Protein AF-A0A432S3D8-F1 (afdb_monomer_lite)

Secondary structure (DSSP, 8-state):
--HHHHHHHHHHHHT-SHHHHHHHTSSS-HHHHHHHH-----TTS-HHHHHHHHHHHHHHHHTTHHHHHHHHHHHHSGGGGGS-HHHHHHHHTS-HHHHHHHHHHHHHHHTTT----SHHHH------------TTTTSSSS---

Radius of gyration: 18.58 Å; chains: 1; bounding box: 43×37×51 Å

pLDDT: mean 84.01, std 16.07, range [32.62, 97.0]

Structure (mmCIF, N/CA/C/O backbone):
data_AF-A0A432S3D8-F1
#
_entry.id   AF-A0A432S3D8-F1
#
loop_
_atom_site.group_PDB
_atom_site.id
_atom_site.type_symbol
_atom_site.label_atom_id
_atom_site.label_alt_id
_atom_site.label_comp_id
_atom_site.label_asym_id
_atom_site.label_entity_id
_atom_site.label_seq_id
_atom_site.pdbx_PDB_ins_code
_atom_site.Cartn_x
_atom_site.Cartn_y
_atom_site.Cartn_z
_atom_site.occupancy
_atom_site.B_iso_or_equiv
_atom_site.auth_seq_id
_atom_site.auth_comp_id
_atom_site.auth_asym_id
_atom_site.auth_atom_id
_atom_site.pdbx_PDB_model_num
ATOM 1 N N . MET A 1 1 ? -9.284 7.955 -22.140 1.00 55.25 1 MET A N 1
ATOM 2 C CA . MET A 1 1 ? -8.362 7.592 -21.035 1.00 55.25 1 MET A CA 1
ATOM 3 C C . MET A 1 1 ? -6.937 7.693 -21.564 1.00 55.25 1 MET A C 1
ATOM 5 O O . MET A 1 1 ? -6.693 7.124 -22.621 1.00 55.25 1 MET A O 1
ATOM 9 N N . SER A 1 2 ? -6.031 8.435 -20.914 1.00 73.38 2 SER A N 1
ATOM 10 C CA . SER A 1 2 ? -4.653 8.574 -21.417 1.00 73.38 2 SER A CA 1
ATOM 11 C C . SER A 1 2 ? -3.938 7.216 -21.440 1.00 73.38 2 SER A C 1
ATOM 13 O O . SER A 1 2 ? -4.200 6.350 -20.600 1.00 73.38 2 SER A O 1
ATOM 15 N N . VAL A 1 3 ? -3.040 7.020 -22.410 1.00 69.81 3 VAL A N 1
ATOM 16 C CA . VAL A 1 3 ? -2.257 5.780 -22.579 1.00 69.81 3 VAL A CA 1
ATOM 17 C C . VAL A 1 3 ? -1.538 5.409 -21.280 1.00 69.81 3 VAL A C 1
ATOM 19 O O . VAL A 1 3 ? -1.606 4.269 -20.829 1.00 69.81 3 VAL A O 1
ATOM 22 N N . ASN A 1 4 ? -0.967 6.412 -20.612 1.00 76.88 4 ASN A N 1
ATOM 23 C CA . ASN A 1 4 ? -0.306 6.279 -19.321 1.00 76.88 4 ASN A CA 1
ATOM 24 C C . ASN A 1 4 ? -1.248 5.733 -18.226 1.00 76.88 4 ASN A C 1
ATOM 26 O O . ASN A 1 4 ? -0.955 4.722 -17.590 1.00 76.88 4 ASN A O 1
ATOM 30 N N . LYS A 1 5 ? -2.440 6.328 -18.067 1.00 81.19 5 LYS A N 1
ATOM 31 C CA . LYS A 1 5 ? -3.439 5.878 -17.081 1.00 81.19 5 LYS A CA 1
ATOM 32 C C . LYS A 1 5 ? -3.869 4.430 -17.329 1.00 81.19 5 LYS A C 1
ATOM 34 O O . LYS A 1 5 ? -4.081 3.684 -16.376 1.00 81.19 5 LYS A O 1
ATOM 39 N N . ARG A 1 6 ? -3.972 4.007 -18.596 1.00 83.06 6 ARG A N 1
ATOM 40 C CA . ARG A 1 6 ? -4.282 2.613 -18.958 1.00 83.06 6 ARG A CA 1
ATOM 41 C C . ARG A 1 6 ? -3.172 1.649 -18.559 1.00 83.06 6 ARG A C 1
ATOM 43 O O . ARG A 1 6 ? -3.482 0.601 -17.998 1.00 83.06 6 ARG A O 1
ATOM 50 N N . GLN A 1 7 ? -1.916 2.004 -18.816 1.00 85.31 7 GLN A N 1
ATOM 51 C CA . GLN A 1 7 ? -0.773 1.171 -18.440 1.00 85.31 7 GLN A CA 1
ATOM 52 C C . GLN A 1 7 ? -0.654 1.017 -16.929 1.00 85.31 7 GLN A C 1
ATOM 54 O O . GLN A 1 7 ? -0.595 -0.110 -16.449 1.00 85.31 7 GLN A O 1
ATOM 59 N N . ILE A 1 8 ? -0.726 2.121 -16.183 1.00 88.31 8 ILE A N 1
ATOM 60 C CA . ILE A 1 8 ? -0.656 2.094 -14.718 1.00 88.31 8 ILE A CA 1
ATOM 61 C C . ILE A 1 8 ? -1.783 1.230 -14.150 1.00 88.31 8 ILE A C 1
ATOM 63 O O . ILE A 1 8 ? -1.522 0.339 -13.352 1.00 88.31 8 ILE A O 1
ATOM 67 N N . LYS A 1 9 ? -3.034 1.415 -14.601 1.00 88.44 9 LYS A N 1
ATOM 68 C CA . LYS A 1 9 ? -4.162 0.586 -14.133 1.00 88.44 9 LYS A CA 1
ATOM 69 C C . LYS A 1 9 ? -3.981 -0.902 -14.435 1.00 88.44 9 LYS A C 1
ATOM 71 O O . LYS A 1 9 ? -4.470 -1.727 -13.670 1.00 88.44 9 LYS A O 1
ATOM 76 N N . ARG A 1 10 ? -3.336 -1.251 -15.551 1.00 88.38 10 ARG A N 1
ATOM 77 C CA . ARG A 1 10 ? -3.028 -2.644 -15.892 1.00 88.38 10 ARG A CA 1
ATOM 78 C C . ARG A 1 10 ? -1.940 -3.193 -14.974 1.00 88.38 10 ARG A C 1
ATOM 80 O O . ARG A 1 10 ? -2.179 -4.182 -14.296 1.00 88.38 10 ARG A O 1
ATOM 87 N N . TRP A 1 11 ? -0.796 -2.520 -14.897 1.00 90.88 11 TRP A N 1
ATOM 88 C CA . TRP A 1 11 ? 0.319 -2.977 -14.073 1.00 90.88 11 TRP A CA 1
ATOM 89 C C . TRP A 1 11 ? -0.019 -3.009 -12.593 1.00 90.88 11 TRP A C 1
ATOM 91 O O . TRP A 1 11 ? 0.389 -3.944 -11.926 1.00 90.88 11 TRP A O 1
ATOM 101 N N . LEU A 1 12 ? -0.814 -2.067 -12.081 1.00 92.00 12 LEU A N 1
ATOM 102 C CA . LEU A 1 12 ? -1.283 -2.131 -10.700 1.00 92.00 12 LEU A CA 1
ATOM 103 C C . LEU A 1 12 ? -2.036 -3.424 -10.412 1.00 92.00 12 LEU A C 1
ATOM 105 O O . LEU A 1 12 ? -1.894 -3.921 -9.314 1.00 92.00 12 LEU A O 1
ATOM 109 N N . LYS A 1 13 ? -2.799 -3.983 -11.359 1.00 89.81 13 LYS A N 1
ATOM 110 C CA . LYS A 1 13 ? -3.464 -5.279 -11.155 1.00 89.81 13 LYS A CA 1
ATOM 111 C C . LYS A 1 13 ? -2.462 -6.429 -11.156 1.00 89.81 13 LYS A C 1
ATOM 113 O O . LYS A 1 13 ? -2.524 -7.274 -10.274 1.00 89.81 13 LYS A O 1
ATOM 118 N N . ASP A 1 14 ? -1.549 -6.433 -12.123 1.00 90.94 14 ASP A N 1
ATOM 119 C CA . ASP A 1 14 ? -0.577 -7.517 -12.310 1.00 90.94 14 ASP A CA 1
ATOM 120 C C . ASP A 1 14 ? 0.463 -7.560 -11.167 1.00 90.94 14 ASP A C 1
ATOM 122 O O . ASP A 1 14 ? 0.924 -8.624 -10.764 1.00 90.94 14 ASP A O 1
ATOM 126 N N . LEU A 1 15 ? 0.803 -6.394 -10.611 1.00 93.44 15 LEU A N 1
ATOM 127 C CA . LEU A 1 15 ? 1.824 -6.192 -9.579 1.00 93.44 15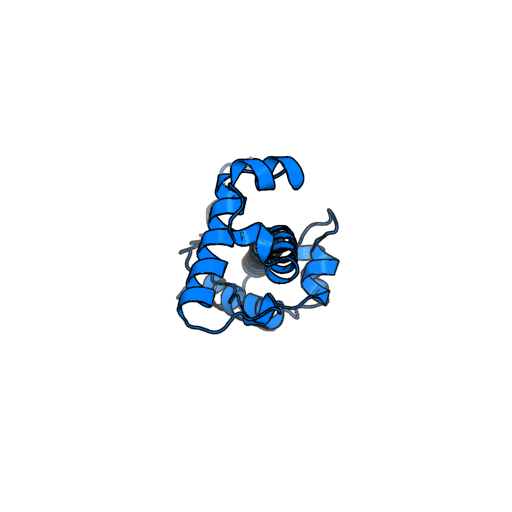 LEU A CA 1
ATOM 128 C C . LEU A 1 15 ? 1.249 -6.115 -8.151 1.00 93.44 15 LEU A C 1
ATOM 130 O O . LEU A 1 15 ? 1.985 -5.844 -7.202 1.00 93.44 15 LEU A O 1
ATOM 134 N N . TRP A 1 16 ? -0.061 -6.324 -7.971 1.00 94.94 16 TRP A N 1
ATOM 135 C CA . TRP A 1 16 ? -0.718 -6.292 -6.658 1.00 94.94 16 TRP A CA 1
ATOM 136 C C . TRP A 1 16 ? -0.553 -7.610 -5.902 1.00 94.94 16 TRP A C 1
ATOM 138 O O . TRP A 1 16 ? -1.492 -8.392 -5.766 1.00 94.94 16 TRP A O 1
ATOM 148 N N . ASN A 1 17 ? 0.662 -7.873 -5.435 1.00 94.19 17 ASN A N 1
ATOM 149 C CA . ASN A 1 17 ? 0.998 -9.084 -4.692 1.00 94.19 17 ASN A CA 1
ATOM 150 C C . ASN A 1 17 ? 2.130 -8.830 -3.683 1.00 94.19 17 ASN A C 1
ATOM 152 O O . ASN A 1 17 ? 2.823 -7.810 -3.750 1.00 94.19 17 ASN A O 1
ATOM 156 N N . SER A 1 18 ? 2.304 -9.758 -2.737 1.00 93.88 18 SER A N 1
ATOM 157 C CA . SER A 1 18 ? 3.317 -9.663 -1.678 1.00 93.88 18 SER A CA 1
ATOM 158 C C . SER A 1 18 ? 4.730 -9.585 -2.238 1.00 93.88 18 SER A C 1
ATOM 160 O O . SER A 1 18 ? 5.462 -8.671 -1.878 1.00 93.88 18 SER A O 1
ATOM 162 N N . GLU A 1 19 ? 5.072 -10.470 -3.179 1.00 94.38 19 GLU A N 1
ATOM 163 C CA . GLU A 1 19 ? 6.407 -10.545 -3.780 1.00 94.38 19 GLU A CA 1
ATOM 164 C C . GLU A 1 19 ? 6.851 -9.190 -4.351 1.00 94.38 19 GLU A C 1
ATOM 166 O O . GLU A 1 19 ? 7.969 -8.732 -4.114 1.00 94.38 19 GLU A O 1
ATOM 171 N N . THR A 1 20 ? 5.957 -8.505 -5.065 1.00 94.31 20 THR A N 1
ATOM 172 C CA . THR A 1 20 ? 6.264 -7.200 -5.655 1.00 94.31 20 THR A CA 1
ATOM 173 C C . THR A 1 20 ? 6.421 -6.116 -4.592 1.00 94.31 20 THR A C 1
ATOM 175 O O . THR A 1 20 ? 7.340 -5.299 -4.681 1.00 94.31 20 THR A O 1
ATOM 178 N N . LEU A 1 21 ? 5.543 -6.087 -3.584 1.00 94.31 21 LEU A N 1
ATOM 179 C CA . LEU A 1 21 ? 5.640 -5.116 -2.492 1.00 94.31 21 LEU A CA 1
ATOM 180 C C . LEU A 1 21 ? 6.928 -5.311 -1.683 1.00 94.31 21 LEU A C 1
ATOM 182 O O . LEU A 1 21 ? 7.566 -4.320 -1.330 1.00 94.31 21 LEU A O 1
ATOM 186 N N . ASP A 1 22 ? 7.343 -6.557 -1.457 1.00 94.06 22 ASP A N 1
ATOM 187 C CA . ASP A 1 22 ? 8.575 -6.881 -0.740 1.00 94.06 22 ASP A CA 1
ATOM 188 C C . ASP A 1 22 ? 9.816 -6.430 -1.520 1.00 94.06 22 ASP A C 1
ATOM 190 O O . ASP A 1 22 ? 10.666 -5.743 -0.954 1.00 94.06 22 ASP A O 1
ATOM 194 N N . LYS A 1 23 ? 9.880 -6.677 -2.839 1.00 93.69 23 LYS A N 1
ATOM 195 C CA . LYS A 1 23 ? 10.943 -6.121 -3.703 1.00 93.69 23 LYS A CA 1
ATOM 196 C C . LYS A 1 23 ? 10.992 -4.588 -3.639 1.00 93.69 23 LYS A C 1
ATOM 198 O O . LYS A 1 23 ? 12.061 -3.985 -3.687 1.00 93.69 23 LYS A O 1
ATOM 203 N N . LEU A 1 24 ? 9.835 -3.930 -3.531 1.00 93.81 24 LEU A N 1
ATOM 204 C CA . LEU A 1 24 ? 9.729 -2.468 -3.502 1.00 93.81 24 LEU A CA 1
ATOM 205 C C . LEU A 1 24 ? 10.119 -1.820 -2.166 1.00 93.81 24 LEU A C 1
ATOM 207 O O . LEU A 1 24 ? 10.264 -0.591 -2.150 1.00 93.81 24 LEU A O 1
ATOM 211 N N . LYS A 1 25 ? 10.331 -2.596 -1.090 1.00 91.06 25 LYS A N 1
ATOM 212 C CA . LYS A 1 25 ? 10.872 -2.097 0.191 1.00 91.06 25 LYS A CA 1
ATOM 213 C C . LYS A 1 25 ? 12.299 -1.565 0.056 1.00 91.06 25 LYS A C 1
ATOM 215 O O . LYS A 1 25 ? 12.713 -0.700 0.826 1.00 91.06 25 LYS A O 1
ATOM 220 N N . GLU A 1 26 ? 13.048 -2.044 -0.935 1.00 85.69 26 GLU A N 1
ATOM 221 C CA . GLU A 1 26 ? 14.393 -1.554 -1.223 1.00 85.69 26 GLU A CA 1
ATOM 222 C C . GLU A 1 26 ? 14.394 -0.060 -1.588 1.00 85.69 26 GLU A C 1
ATOM 224 O O . GLU A 1 26 ? 13.507 0.425 -2.293 1.00 85.69 26 GLU A O 1
ATOM 229 N N . LYS A 1 27 ? 15.444 0.676 -1.192 1.00 81.00 27 LYS A N 1
ATOM 230 C CA . LYS A 1 27 ? 15.606 2.116 -1.502 1.00 81.00 27 LYS A CA 1
ATOM 231 C C . LYS A 1 27 ? 15.919 2.413 -2.980 1.00 81.00 27 LYS A C 1
ATOM 233 O O . LYS A 1 27 ? 16.047 3.573 -3.365 1.00 81.00 27 LYS A O 1
ATOM 238 N N . THR A 1 28 ? 16.038 1.388 -3.821 1.00 89.12 28 THR A N 1
ATOM 239 C CA . THR A 1 28 ? 16.319 1.514 -5.259 1.00 89.12 28 THR A CA 1
ATOM 240 C C . THR A 1 28 ? 15.175 2.230 -5.996 1.00 89.12 28 THR A C 1
ATOM 242 O O . THR A 1 28 ? 14.033 2.233 -5.542 1.00 89.12 28 THR A O 1
ATOM 245 N N . LYS A 1 29 ? 15.428 2.852 -7.155 1.00 88.12 29 LYS A N 1
ATOM 246 C CA . LYS A 1 29 ? 14.350 3.429 -7.989 1.00 88.12 29 LYS A CA 1
ATOM 247 C C . LYS A 1 29 ? 13.318 2.366 -8.360 1.00 88.12 29 LYS A C 1
ATOM 249 O O . LYS A 1 29 ? 13.693 1.253 -8.740 1.00 88.12 29 LYS A O 1
ATOM 254 N N . ALA A 1 30 ? 12.035 2.718 -8.297 1.00 90.44 30 ALA A N 1
ATOM 255 C CA . ALA A 1 30 ? 10.976 1.741 -8.505 1.00 90.44 30 ALA A CA 1
ATOM 256 C C . ALA A 1 30 ? 10.964 1.223 -9.950 1.00 90.44 3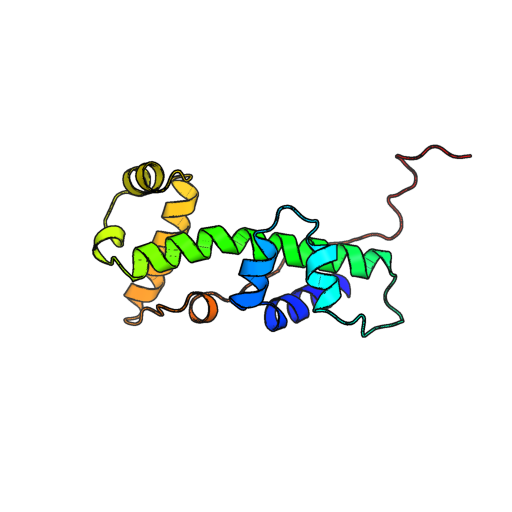0 ALA A C 1
ATOM 258 O O . ALA A 1 30 ? 10.776 0.031 -10.179 1.00 90.44 30 ALA A O 1
ATOM 259 N N . LEU A 1 31 ? 11.294 2.086 -10.918 1.00 90.38 31 LEU A N 1
ATOM 260 C CA . LEU A 1 31 ? 11.539 1.706 -12.306 1.00 90.38 31 LEU A CA 1
ATOM 261 C C . LEU A 1 31 ? 12.537 0.548 -12.431 1.00 90.38 31 LEU A C 1
ATOM 263 O O . LEU A 1 31 ? 12.299 -0.374 -13.204 1.00 90.38 31 LEU A O 1
ATOM 267 N N . THR A 1 32 ? 13.664 0.591 -11.716 1.00 90.31 32 THR A N 1
ATOM 268 C CA . THR A 1 32 ? 14.724 -0.424 -11.837 1.00 90.31 32 THR A CA 1
ATOM 269 C C . THR A 1 32 ? 14.246 -1.794 -11.367 1.00 90.31 32 THR A C 1
ATOM 271 O O . THR A 1 32 ? 14.604 -2.807 -11.966 1.00 90.31 32 THR A O 1
ATOM 274 N N . ILE A 1 33 ? 13.424 -1.810 -10.319 1.00 91.88 33 ILE A N 1
ATOM 275 C CA . ILE A 1 33 ? 12.824 -3.020 -9.760 1.00 91.88 33 ILE A CA 1
ATOM 276 C C . ILE A 1 33 ? 11.760 -3.542 -10.731 1.00 91.88 33 ILE A C 1
ATOM 278 O O . ILE A 1 33 ? 11.888 -4.636 -11.275 1.00 91.88 33 ILE A O 1
ATOM 282 N N . LEU A 1 34 ? 10.761 -2.712 -11.044 1.00 92.38 34 LEU A N 1
ATOM 283 C CA . LEU A 1 34 ? 9.598 -3.128 -11.825 1.00 92.38 34 LEU A CA 1
ATOM 284 C C . LEU A 1 34 ? 9.922 -3.442 -13.285 1.00 92.38 34 LEU A C 1
ATOM 286 O O . LEU A 1 34 ? 9.238 -4.257 -13.892 1.00 92.38 34 LEU A O 1
ATOM 290 N N . LYS A 1 35 ? 10.965 -2.847 -13.875 1.00 90.25 35 LYS A N 1
ATOM 291 C CA . LYS A 1 35 ? 11.373 -3.141 -15.260 1.00 90.25 35 LYS A CA 1
ATOM 292 C C . LYS A 1 35 ? 11.822 -4.597 -15.452 1.00 90.25 35 LYS A C 1
ATOM 294 O O . LYS A 1 35 ? 11.797 -5.074 -16.582 1.00 90.25 35 LYS A O 1
ATOM 299 N N . LYS A 1 36 ? 12.240 -5.293 -14.389 1.00 86.56 36 LYS A N 1
ATOM 300 C CA . LYS A 1 36 ? 12.588 -6.724 -14.450 1.00 86.56 36 LYS A CA 1
ATOM 301 C C . LYS A 1 36 ? 11.340 -7.597 -14.600 1.00 86.56 36 LYS A C 1
ATOM 303 O O . LYS A 1 36 ? 11.355 -8.553 -15.368 1.00 86.56 36 LYS A O 1
ATOM 308 N N . ASP A 1 37 ? 10.262 -7.195 -13.934 1.00 84.69 37 ASP A N 1
ATOM 309 C CA . ASP A 1 37 ? 9.008 -7.949 -13.860 1.00 84.69 37 ASP A CA 1
ATOM 310 C C . ASP A 1 37 ? 7.997 -7.498 -14.935 1.00 84.69 37 ASP A C 1
ATOM 312 O O . ASP A 1 37 ? 7.062 -8.217 -15.283 1.00 84.69 37 ASP A O 1
ATOM 316 N N . THR A 1 38 ? 8.204 -6.319 -15.529 1.00 84.44 38 THR A N 1
ATOM 317 C CA . THR A 1 38 ? 7.353 -5.761 -16.584 1.00 84.44 38 THR A CA 1
ATOM 318 C C . THR A 1 38 ? 8.068 -5.767 -17.932 1.00 84.44 38 THR A C 1
ATOM 320 O O . THR A 1 38 ? 9.082 -5.103 -18.150 1.00 84.44 38 THR A O 1
ATOM 323 N N . LYS A 1 39 ? 7.512 -6.505 -18.898 1.00 76.50 39 LYS A N 1
ATOM 324 C CA . LYS A 1 39 ? 7.958 -6.410 -20.292 1.00 76.50 39 LYS A CA 1
ATOM 325 C C . LYS A 1 39 ? 7.328 -5.180 -20.936 1.00 76.50 39 LYS A C 1
ATOM 327 O O . LYS A 1 39 ? 6.115 -4.984 -20.869 1.00 76.50 39 LYS A O 1
ATOM 332 N N . ARG A 1 40 ? 8.132 -4.381 -21.643 1.00 76.12 40 ARG A N 1
ATOM 333 C CA . ARG A 1 40 ? 7.604 -3.341 -22.534 1.00 76.12 40 ARG A CA 1
ATOM 334 C C . ARG A 1 40 ? 6.933 -4.019 -23.729 1.00 76.12 40 ARG A C 1
ATOM 336 O O . ARG A 1 40 ? 7.596 -4.384 -24.693 1.00 76.12 40 ARG A O 1
ATOM 343 N N . THR A 1 41 ? 5.620 -4.202 -23.652 1.00 67.44 41 THR A N 1
ATOM 344 C CA . THR A 1 41 ? 4.833 -4.893 -24.686 1.00 67.44 41 THR A CA 1
ATOM 345 C C . THR A 1 41 ? 4.455 -3.993 -25.863 1.00 67.44 41 THR A C 1
ATOM 347 O O . THR A 1 41 ? 4.211 -4.485 -26.958 1.00 67.44 41 THR A O 1
ATOM 350 N N . GLU A 1 42 ? 4.427 -2.673 -25.673 1.00 72.00 42 GLU A N 1
ATOM 351 C CA . GLU A 1 42 ? 3.897 -1.720 -26.656 1.00 72.00 42 GLU A CA 1
ATOM 352 C C . GLU A 1 42 ? 5.025 -0.849 -27.231 1.00 72.00 42 GLU A C 1
ATOM 354 O O . GLU A 1 42 ? 5.473 0.126 -26.620 1.00 72.00 42 GLU A O 1
ATOM 359 N N . LYS A 1 43 ? 5.513 -1.227 -28.423 1.00 73.69 43 LYS A N 1
ATOM 360 C CA . LYS A 1 43 ? 6.626 -0.548 -29.118 1.00 73.69 43 LYS A CA 1
ATOM 361 C C . LYS A 1 43 ? 6.324 0.915 -29.465 1.00 73.69 43 LYS A C 1
ATOM 363 O O . LYS A 1 43 ? 7.246 1.724 -29.482 1.00 73.69 43 LYS A O 1
ATOM 368 N N . TRP A 1 44 ? 5.053 1.255 -29.683 1.00 78.94 44 TRP A N 1
ATOM 369 C CA . TRP A 1 44 ? 4.601 2.603 -30.048 1.00 78.94 44 TRP A CA 1
ATOM 370 C C . TRP A 1 44 ? 4.597 3.595 -28.873 1.00 78.94 44 TRP A C 1
ATOM 372 O O . TRP A 1 44 ? 4.517 4.800 -29.090 1.00 78.94 44 TRP A O 1
ATOM 382 N N . ILE A 1 45 ? 4.719 3.125 -27.626 1.00 79.31 45 ILE A N 1
ATOM 383 C CA . ILE A 1 45 ? 4.746 4.010 -26.457 1.00 79.31 45 ILE A CA 1
ATOM 384 C C . ILE A 1 45 ? 6.149 4.575 -26.275 1.00 79.31 45 ILE A C 1
ATOM 386 O O . ILE A 1 45 ? 7.086 3.782 -26.154 1.00 79.31 45 ILE A O 1
ATOM 390 N N . PRO A 1 46 ? 6.329 5.907 -26.194 1.00 85.19 46 PRO A N 1
ATOM 391 C CA . PRO A 1 46 ? 7.645 6.499 -26.001 1.00 85.19 46 PRO A CA 1
ATOM 392 C C . PRO A 1 46 ? 8.346 5.960 -24.749 1.00 85.19 46 PRO A C 1
ATOM 394 O O . PRO A 1 46 ? 7.741 5.815 -23.686 1.00 85.19 46 PRO A O 1
ATOM 397 N N . SER A 1 47 ? 9.656 5.716 -24.852 1.00 84.25 47 SER A N 1
ATOM 398 C CA . SER A 1 47 ? 10.468 5.167 -23.751 1.00 84.25 47 SER A CA 1
ATOM 399 C C . SER A 1 47 ? 10.351 5.986 -22.456 1.00 84.25 47 SER A C 1
ATOM 401 O O . SER A 1 47 ? 10.321 5.432 -21.359 1.00 84.25 47 SER A O 1
ATOM 403 N N . ARG A 1 48 ? 10.244 7.317 -22.568 1.00 83.38 48 ARG A N 1
ATOM 404 C CA . ARG A 1 48 ? 10.031 8.217 -21.424 1.00 83.38 48 ARG A CA 1
ATOM 405 C C . ARG A 1 48 ? 8.685 7.979 -20.741 1.00 83.38 48 ARG A C 1
ATOM 407 O O . ARG A 1 48 ? 8.658 7.836 -19.526 1.00 83.38 48 ARG A O 1
ATOM 414 N N . VAL A 1 49 ? 7.605 7.885 -21.518 1.00 82.88 49 VAL A N 1
ATOM 415 C CA . VAL A 1 49 ? 6.259 7.616 -20.989 1.00 82.88 49 VAL A CA 1
ATOM 416 C C . VAL A 1 49 ? 6.264 6.288 -20.242 1.00 82.88 49 VAL A C 1
ATOM 418 O O . VAL A 1 49 ? 5.906 6.266 -19.074 1.00 82.88 49 VAL A O 1
ATOM 421 N N . TYR A 1 50 ? 6.805 5.229 -20.852 1.00 86.38 50 TYR A N 1
ATOM 422 C CA . TYR A 1 50 ? 6.954 3.921 -20.208 1.00 86.38 50 TYR A CA 1
ATOM 423 C C . TYR A 1 50 ? 7.690 3.995 -18.858 1.00 86.38 50 TYR A C 1
ATOM 425 O O . TYR A 1 50 ? 7.207 3.474 -17.854 1.00 86.38 50 TYR A O 1
ATOM 433 N N . ARG A 1 51 ? 8.851 4.666 -18.819 1.00 87.69 51 ARG A N 1
ATOM 434 C CA . ARG A 1 51 ? 9.646 4.811 -17.589 1.00 87.69 51 ARG A CA 1
ATOM 435 C C . ARG A 1 51 ? 8.889 5.565 -16.496 1.00 87.69 51 ARG A C 1
ATOM 437 O O . ARG A 1 51 ? 8.884 5.116 -15.355 1.00 87.69 51 ARG A O 1
ATOM 444 N N . ASN A 1 52 ? 8.228 6.665 -16.851 1.00 88.00 52 ASN A N 1
ATOM 445 C CA . ASN A 1 52 ? 7.461 7.476 -15.906 1.00 88.00 52 ASN A CA 1
ATOM 446 C C . ASN A 1 52 ? 6.239 6.720 -15.374 1.00 88.00 52 ASN A C 1
ATOM 448 O O . ASN A 1 52 ? 5.954 6.773 -14.181 1.00 88.00 52 ASN A O 1
ATOM 452 N N . SER A 1 53 ? 5.544 5.978 -16.240 1.00 88.50 53 SER A N 1
ATOM 453 C CA . SER A 1 53 ? 4.424 5.122 -15.851 1.00 88.50 53 SER A CA 1
ATOM 454 C C . SER A 1 53 ? 4.857 4.056 -14.841 1.00 88.50 53 SER A C 1
ATOM 456 O O . SER A 1 53 ? 4.148 3.823 -13.864 1.00 88.50 53 SER A O 1
ATOM 458 N N . LEU A 1 54 ? 6.023 3.428 -15.040 1.00 91.06 54 LEU A N 1
ATOM 459 C CA . LEU A 1 54 ? 6.554 2.443 -14.094 1.00 91.06 54 LEU A CA 1
ATOM 460 C C . LEU A 1 54 ? 6.959 3.071 -12.765 1.00 91.06 54 LEU A C 1
ATOM 462 O O . LEU A 1 54 ? 6.607 2.531 -11.720 1.00 91.06 54 LEU A O 1
ATOM 466 N N . GLU A 1 55 ? 7.660 4.206 -12.790 1.00 91.38 55 GLU A N 1
ATOM 467 C CA . GLU A 1 55 ? 8.068 4.883 -11.556 1.00 91.38 55 GLU A CA 1
ATOM 468 C C . GLU A 1 55 ? 6.844 5.258 -10.715 1.00 91.38 55 GLU A C 1
ATOM 470 O O . GLU A 1 55 ? 6.788 4.955 -9.525 1.00 91.38 55 GLU A O 1
ATOM 475 N N . LEU A 1 56 ? 5.815 5.818 -11.353 1.00 90.44 56 LEU A N 1
ATOM 476 C CA . LEU A 1 56 ? 4.579 6.171 -10.672 1.00 90.44 56 LEU A CA 1
ATOM 477 C C . LEU A 1 56 ? 3.810 4.943 -10.168 1.00 90.44 56 LEU A C 1
ATOM 479 O O . LEU A 1 56 ? 3.304 4.956 -9.048 1.00 90.44 56 LEU A O 1
ATOM 483 N N . THR A 1 57 ? 3.744 3.869 -10.959 1.00 92.12 57 THR A N 1
ATOM 484 C CA . THR A 1 57 ? 3.157 2.596 -10.507 1.00 92.12 57 THR A CA 1
ATOM 485 C C . THR A 1 57 ? 3.854 2.117 -9.235 1.00 92.12 57 THR A C 1
ATOM 487 O O . THR A 1 57 ? 3.197 1.775 -8.255 1.00 92.12 57 THR A O 1
ATOM 490 N N . GLY A 1 58 ? 5.184 2.167 -9.212 1.00 92.75 58 GLY A N 1
ATOM 491 C CA . GLY A 1 58 ? 5.978 1.795 -8.051 1.00 92.75 58 GLY A CA 1
ATOM 492 C C . GLY A 1 58 ? 5.779 2.701 -6.838 1.00 92.75 58 GLY A C 1
ATOM 493 O O . GLY A 1 58 ? 5.694 2.197 -5.723 1.00 92.75 58 GLY A O 1
ATOM 494 N N . GLN A 1 59 ? 5.636 4.015 -7.027 1.00 89.81 59 GLN A N 1
ATOM 495 C CA . GLN A 1 59 ? 5.291 4.945 -5.943 1.00 89.81 59 GLN A CA 1
ATOM 496 C C . GLN A 1 59 ? 3.920 4.630 -5.336 1.00 89.81 59 GLN A C 1
ATOM 498 O O . GLN A 1 59 ? 3.778 4.602 -4.112 1.00 89.81 59 GLN A O 1
ATOM 503 N N . ILE A 1 60 ? 2.925 4.332 -6.179 1.00 91.00 60 ILE A N 1
ATOM 504 C CA . ILE A 1 60 ? 1.598 3.913 -5.719 1.00 91.00 60 ILE A CA 1
ATOM 505 C C . ILE A 1 60 ? 1.721 2.625 -4.906 1.00 91.00 60 ILE A C 1
ATOM 507 O O . ILE A 1 60 ? 1.252 2.597 -3.775 1.00 91.00 60 ILE A O 1
ATOM 511 N N . LEU A 1 61 ? 2.394 1.591 -5.417 1.00 93.00 61 LEU A N 1
ATOM 512 C CA . LEU A 1 61 ? 2.581 0.327 -4.693 1.00 93.00 61 LEU A CA 1
ATOM 513 C C . LEU A 1 61 ? 3.333 0.518 -3.365 1.00 93.00 61 LEU A C 1
ATOM 515 O O . LEU A 1 61 ? 2.907 -0.009 -2.342 1.00 93.00 61 LEU A O 1
ATOM 519 N N . ARG A 1 62 ? 4.388 1.341 -3.339 1.00 92.25 62 ARG A N 1
ATOM 520 C CA . ARG A 1 62 ? 5.127 1.676 -2.110 1.00 92.25 62 ARG A CA 1
ATOM 521 C C . ARG A 1 62 ? 4.256 2.327 -1.049 1.00 92.25 62 ARG A C 1
ATOM 523 O O . ARG A 1 62 ? 4.357 1.961 0.117 1.00 92.25 62 ARG A O 1
ATOM 530 N N . SER A 1 63 ? 3.350 3.223 -1.447 1.00 88.94 63 SER A N 1
ATOM 531 C CA . SER A 1 63 ? 2.394 3.850 -0.518 1.00 88.94 63 SER A CA 1
ATOM 532 C C . SER A 1 63 ? 1.473 2.841 0.185 1.00 88.94 63 SER A C 1
ATOM 534 O O . SER A 1 63 ? 0.822 3.175 1.175 1.00 88.94 63 SER A O 1
ATOM 536 N N . GLN A 1 64 ? 1.399 1.608 -0.326 1.00 92.50 64 GLN A N 1
ATOM 537 C CA . GLN A 1 64 ? 0.561 0.545 0.212 1.00 92.50 64 GLN A CA 1
ATOM 538 C C . GLN A 1 64 ? 1.316 -0.386 1.162 1.00 92.50 64 GLN A C 1
ATOM 540 O O . GLN A 1 64 ? 0.658 -1.129 1.882 1.00 92.50 64 GLN A O 1
ATOM 545 N N . ILE A 1 65 ? 2.654 -0.336 1.209 1.00 93.12 65 ILE A N 1
ATOM 546 C CA . ILE A 1 65 ? 3.470 -1.226 2.052 1.00 93.12 65 ILE A CA 1
ATOM 547 C C . ILE A 1 65 ? 3.136 -1.007 3.529 1.00 93.12 65 ILE A C 1
ATOM 549 O O . ILE A 1 65 ? 2.651 -1.918 4.194 1.00 93.12 65 ILE A O 1
ATOM 553 N N . GLU A 1 66 ? 3.294 0.222 4.022 1.00 92.19 66 GLU A N 1
ATOM 554 C CA . GLU A 1 66 ? 2.995 0.528 5.428 1.00 92.19 66 GLU A CA 1
ATOM 555 C C . GLU A 1 66 ? 1.507 0.338 5.745 1.00 92.19 66 GLU A C 1
ATOM 557 O O . GLU A 1 66 ? 1.128 -0.103 6.827 1.00 92.19 66 GLU A O 1
ATOM 562 N N . ARG A 1 67 ? 0.640 0.647 4.774 1.00 94.31 67 ARG A N 1
ATOM 563 C CA . ARG A 1 67 ? -0.806 0.472 4.917 1.00 94.31 67 ARG A CA 1
ATOM 564 C C . ARG A 1 67 ? -1.176 -0.998 5.104 1.00 94.31 67 ARG A C 1
ATOM 566 O O . ARG A 1 67 ? -2.024 -1.287 5.945 1.00 94.31 67 ARG A O 1
ATOM 573 N N . LYS A 1 68 ? -0.546 -1.901 4.346 1.00 94.88 68 LYS A N 1
ATOM 574 C CA . LYS A 1 68 ? -0.699 -3.354 4.480 1.00 94.88 68 LYS A CA 1
ATOM 575 C C . LYS A 1 68 ? -0.295 -3.810 5.876 1.00 94.88 68 LYS A C 1
ATOM 577 O O . LYS A 1 68 ? -1.080 -4.486 6.529 1.00 94.88 68 LYS A O 1
ATOM 582 N N . GLU A 1 69 ? 0.885 -3.403 6.339 1.00 94.06 69 GLU A N 1
ATOM 583 C CA . GLU A 1 69 ? 1.430 -3.814 7.640 1.00 94.0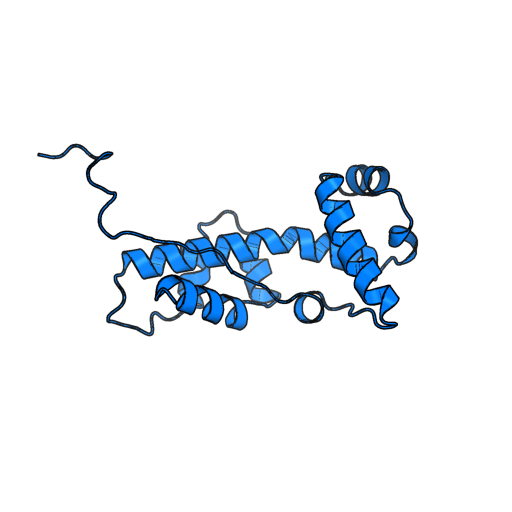6 69 GLU A CA 1
ATOM 584 C C . GLU A 1 69 ? 0.499 -3.415 8.794 1.00 94.06 69 GLU A C 1
ATOM 586 O O . GLU A 1 69 ? 0.139 -4.246 9.627 1.00 94.06 69 GLU A O 1
ATOM 591 N N . ILE A 1 70 ? 0.016 -2.171 8.797 1.00 94.69 70 ILE A N 1
ATOM 592 C CA . ILE A 1 70 ? -0.907 -1.677 9.828 1.00 94.69 70 ILE A CA 1
ATOM 593 C C . ILE A 1 70 ? -2.284 -2.337 9.705 1.00 94.69 70 ILE A C 1
ATOM 595 O O . ILE A 1 70 ? -2.902 -2.671 10.716 1.00 94.69 70 ILE A O 1
ATOM 599 N N . TYR A 1 71 ? -2.786 -2.526 8.482 1.00 95.44 71 TYR A N 1
ATOM 600 C CA . TYR A 1 71 ? -4.058 -3.209 8.261 1.00 95.44 71 TYR A CA 1
ATOM 601 C C . TYR A 1 71 ? -4.016 -4.626 8.833 1.00 95.44 71 TYR A C 1
ATOM 603 O O . TYR A 1 71 ? -4.858 -4.983 9.653 1.00 95.44 71 TYR A O 1
ATOM 611 N N . GLU A 1 72 ? -3.017 -5.415 8.440 1.00 95.00 72 GLU A N 1
ATOM 612 C CA . GLU A 1 72 ? -2.856 -6.798 8.890 1.00 95.00 72 GLU A CA 1
ATOM 613 C C . GLU A 1 72 ? -2.633 -6.866 10.403 1.00 95.00 72 GLU A C 1
ATOM 615 O O . GLU A 1 72 ? -3.219 -7.723 11.063 1.00 95.00 72 GLU A O 1
ATOM 620 N N . PHE A 1 73 ? -1.875 -5.927 10.980 1.00 95.00 73 PHE A N 1
ATOM 621 C CA . PHE A 1 73 ? -1.732 -5.810 12.430 1.00 95.00 73 PHE A CA 1
ATOM 622 C C . PHE A 1 73 ? -3.091 -5.647 13.127 1.00 95.00 73 PHE A C 1
ATOM 624 O O . PHE A 1 73 ? -3.402 -6.419 14.036 1.00 95.00 73 PHE A O 1
ATOM 631 N N . ILE A 1 74 ? -3.924 -4.699 12.681 1.00 94.88 74 ILE A N 1
ATOM 632 C CA . ILE A 1 74 ? -5.226 -4.420 13.308 1.00 94.88 74 ILE A CA 1
ATOM 633 C C . ILE A 1 74 ? -6.193 -5.594 13.127 1.00 94.88 74 ILE A C 1
ATOM 635 O O . ILE A 1 74 ? -6.897 -5.968 14.065 1.00 94.88 74 ILE A O 1
ATOM 639 N N . VAL A 1 75 ? -6.241 -6.196 11.935 1.00 94.50 75 VAL A N 1
ATOM 640 C CA . VAL A 1 75 ? -7.155 -7.314 11.657 1.00 94.50 75 VAL A CA 1
ATOM 641 C C . VAL A 1 75 ? -6.764 -8.585 12.423 1.00 94.50 75 VAL A C 1
ATOM 643 O O . VAL A 1 75 ? -7.643 -9.348 12.827 1.00 94.50 75 VAL A O 1
ATOM 646 N N . ASN A 1 76 ? -5.470 -8.798 12.679 1.00 93.88 76 ASN A N 1
ATOM 647 C CA . ASN A 1 76 ? -4.992 -9.912 13.502 1.00 93.88 76 ASN A CA 1
ATOM 648 C C . ASN A 1 76 ? -5.118 -9.654 15.013 1.00 93.88 76 ASN A C 1
ATOM 650 O O . ASN A 1 76 ? -5.170 -10.609 15.784 1.00 93.88 76 ASN A O 1
ATOM 654 N N . HIS A 1 77 ? -5.246 -8.392 15.433 1.00 93.12 77 HIS A N 1
ATOM 655 C CA . HIS A 1 77 ? -5.462 -7.992 16.825 1.00 93.12 77 HIS A CA 1
ATOM 656 C C . HIS A 1 77 ? -6.756 -7.177 16.938 1.00 93.12 77 HIS A C 1
ATOM 658 O O . HIS A 1 77 ? -6.700 -5.964 17.148 1.00 93.12 77 HIS A O 1
ATOM 664 N N . PRO A 1 78 ? -7.941 -7.797 16.809 1.00 83.38 78 PRO A N 1
ATOM 665 C CA . PRO A 1 78 ? -9.201 -7.077 16.619 1.00 83.38 78 PRO A CA 1
ATOM 666 C C . PRO A 1 78 ? -9.524 -6.083 17.743 1.00 83.38 78 PRO A C 1
ATOM 668 O O . PRO A 1 78 ? -10.133 -5.054 17.471 1.00 83.38 78 PRO A O 1
ATOM 671 N N . CYS A 1 79 ? -9.056 -6.308 18.976 1.00 88.12 79 CYS A N 1
ATOM 672 C CA . CYS A 1 79 ? -9.200 -5.357 20.087 1.00 88.12 79 CYS A CA 1
ATOM 673 C C . CYS A 1 79 ? -8.540 -3.993 19.812 1.00 88.12 79 CYS A C 1
ATOM 675 O O . CYS A 1 79 ? -8.946 -2.983 20.373 1.00 88.12 79 CYS A O 1
ATOM 677 N N . THR A 1 80 ? -7.561 -3.921 18.911 1.00 91.06 80 THR A N 1
ATOM 678 C CA . THR A 1 80 ? -6.915 -2.657 18.528 1.00 91.06 80 THR A CA 1
ATOM 679 C C . THR A 1 80 ? -7.846 -1.733 17.737 1.00 91.06 80 THR A C 1
ATOM 681 O O . THR A 1 80 ? -7.630 -0.525 17.703 1.00 91.06 80 THR A O 1
ATOM 684 N N . ILE A 1 81 ? -8.935 -2.240 17.142 1.00 91.12 81 ILE A N 1
ATOM 685 C CA . ILE A 1 81 ? -9.852 -1.409 16.344 1.00 91.12 81 ILE A CA 1
ATOM 686 C C . ILE A 1 81 ? -10.580 -0.342 17.173 1.00 91.12 81 ILE A C 1
ATOM 688 O O . ILE A 1 81 ? -11.026 0.669 16.617 1.00 91.12 81 ILE A O 1
ATOM 692 N N . ILE A 1 82 ? -10.733 -0.577 18.480 1.00 91.19 82 ILE A N 1
ATOM 693 C CA . ILE A 1 82 ? -11.390 0.342 19.419 1.00 91.19 82 ILE A CA 1
ATOM 694 C C . ILE A 1 82 ? -10.407 1.311 20.080 1.00 91.19 82 ILE A C 1
ATOM 696 O O . ILE A 1 82 ? -10.845 2.280 20.693 1.00 91.19 82 ILE A O 1
ATOM 700 N N . TYR A 1 83 ? -9.096 1.083 19.944 1.00 94.88 83 TYR A N 1
ATOM 701 C CA . TYR A 1 83 ? -8.096 2.012 20.459 1.00 94.88 83 TYR A CA 1
ATOM 702 C C . TYR A 1 83 ? -8.185 3.346 19.724 1.00 94.88 83 TYR A C 1
ATOM 704 O O . TYR A 1 83 ? -8.510 3.400 18.530 1.00 94.88 83 TYR A O 1
ATOM 712 N N . SER A 1 84 ? -7.880 4.425 20.448 1.00 96.00 84 SER A N 1
ATOM 713 C CA . SER A 1 84 ? -7.780 5.745 19.840 1.00 96.00 84 SER A CA 1
ATOM 714 C C . SER A 1 84 ? -6.681 5.744 18.781 1.00 96.00 84 SER A C 1
ATOM 716 O O . SER A 1 84 ? -5.638 5.096 18.927 1.00 96.00 84 SER A O 1
ATOM 718 N N . GLU A 1 85 ? -6.906 6.486 17.703 1.00 95.62 85 GLU A N 1
ATOM 719 C CA . GLU A 1 85 ? -5.943 6.623 16.619 1.00 95.62 85 GLU A CA 1
ATOM 720 C C . GLU A 1 85 ? -4.610 7.188 17.117 1.00 95.62 85 GLU A C 1
ATOM 722 O O . GLU A 1 85 ? -3.567 6.785 16.618 1.00 95.62 85 GLU A O 1
ATOM 727 N N . ASN A 1 86 ? -4.634 8.047 18.144 1.00 97.00 86 ASN A N 1
ATOM 728 C CA . ASN A 1 86 ? -3.439 8.618 18.768 1.00 97.00 86 ASN A CA 1
ATOM 729 C C . ASN A 1 86 ? -2.622 7.562 19.520 1.00 97.00 86 ASN A C 1
ATOM 731 O O . ASN A 1 86 ? -1.400 7.537 19.407 1.00 97.00 86 ASN A O 1
ATOM 735 N N . TYR A 1 87 ? -3.285 6.667 20.260 1.00 96.12 87 TYR A N 1
ATOM 736 C CA . TYR A 1 87 ? -2.594 5.596 20.976 1.00 96.12 87 TYR A CA 1
ATOM 737 C C . TYR A 1 87 ? -1.880 4.656 19.999 1.00 96.12 87 TYR A C 1
ATOM 739 O O . TYR A 1 87 ? -0.690 4.383 20.146 1.00 96.12 87 TYR A O 1
ATOM 747 N N . LEU A 1 88 ? -2.588 4.208 18.959 1.00 95.19 88 LEU A N 1
ATOM 748 C CA . LEU A 1 88 ? -2.006 3.342 17.933 1.00 95.19 88 LEU A CA 1
ATOM 749 C C . LEU A 1 88 ? -0.940 4.047 17.094 1.00 95.19 88 LEU A C 1
ATOM 751 O O . LEU A 1 88 ? 0.048 3.421 16.731 1.00 95.19 88 LEU A O 1
ATOM 755 N N . ALA A 1 89 ? -1.120 5.331 16.795 1.00 95.06 89 ALA A N 1
ATOM 756 C CA . ALA A 1 89 ? -0.128 6.140 16.097 1.00 95.06 89 ALA A CA 1
ATOM 757 C C . ALA A 1 89 ? 1.190 6.217 16.868 1.00 95.06 89 ALA A C 1
ATOM 759 O O . ALA A 1 89 ? 2.242 6.006 16.273 1.00 95.06 89 ALA A O 1
ATOM 760 N N . ASN A 1 90 ? 1.127 6.436 18.183 1.00 96.56 90 ASN A N 1
ATOM 761 C CA . ASN A 1 90 ? 2.312 6.432 19.037 1.00 96.56 90 ASN A CA 1
ATOM 762 C C . ASN A 1 90 ? 2.946 5.037 19.113 1.00 96.56 90 ASN A C 1
ATOM 764 O O . ASN A 1 90 ? 4.159 4.918 19.015 1.00 96.56 90 ASN A O 1
ATOM 768 N N . HIS A 1 91 ? 2.134 3.984 19.251 1.00 94.56 91 HIS A N 1
ATOM 769 C CA . HIS A 1 91 ? 2.627 2.607 19.333 1.00 94.56 91 HIS A CA 1
ATOM 770 C C . HIS A 1 91 ? 3.302 2.125 18.039 1.00 94.56 91 HIS A C 1
ATOM 772 O O . HIS A 1 91 ? 4.268 1.373 18.095 1.00 94.56 91 HIS A O 1
ATOM 778 N N . LEU A 1 92 ? 2.785 2.539 16.880 1.00 94.06 92 LEU A N 1
ATOM 779 C CA . LEU A 1 92 ? 3.269 2.114 15.564 1.00 94.06 92 LEU A CA 1
ATOM 780 C C . LEU A 1 92 ? 4.226 3.126 14.915 1.00 94.06 92 LEU A C 1
ATOM 782 O O . LEU A 1 92 ? 4.664 2.897 13.790 1.00 94.06 92 LEU A O 1
ATOM 786 N N . GLU A 1 93 ? 4.515 4.243 15.589 1.00 95.31 93 GLU A N 1
ATOM 787 C CA . GLU A 1 93 ? 5.326 5.359 15.079 1.00 95.31 93 GLU A CA 1
ATOM 788 C C . GLU A 1 93 ? 4.807 5.912 13.735 1.00 95.31 93 GLU A C 1
ATOM 790 O O . GLU A 1 93 ? 5.542 6.102 12.762 1.00 95.31 93 GLU A O 1
ATOM 795 N N . LYS A 1 94 ? 3.494 6.159 13.658 1.00 94.44 94 LYS A N 1
ATOM 796 C CA . LYS A 1 94 ? 2.800 6.654 12.455 1.00 94.44 94 LYS A CA 1
ATOM 797 C C . LYS A 1 94 ? 1.965 7.894 12.741 1.00 94.44 94 LYS A C 1
ATOM 799 O O . LYS A 1 94 ? 1.706 8.255 13.878 1.00 94.44 94 LYS A O 1
ATOM 804 N N . SER A 1 95 ? 1.487 8.542 11.679 1.00 94.62 95 SER A N 1
ATOM 805 C CA . SER A 1 95 ? 0.540 9.654 11.806 1.00 94.62 95 SER A CA 1
ATOM 806 C C . SER A 1 95 ? -0.843 9.166 12.280 1.00 94.62 95 SER A C 1
ATOM 808 O O . SER A 1 95 ? -1.381 8.228 11.679 1.00 94.62 95 SER A O 1
ATOM 810 N N . PRO A 1 96 ? -1.490 9.847 13.248 1.00 95.69 96 PRO A N 1
ATOM 811 C CA . PRO A 1 96 ? -2.866 9.550 13.663 1.00 95.69 96 PRO A CA 1
ATOM 812 C C . PRO A 1 96 ? -3.867 9.531 12.508 1.00 95.69 96 PRO A C 1
ATOM 814 O O . PRO A 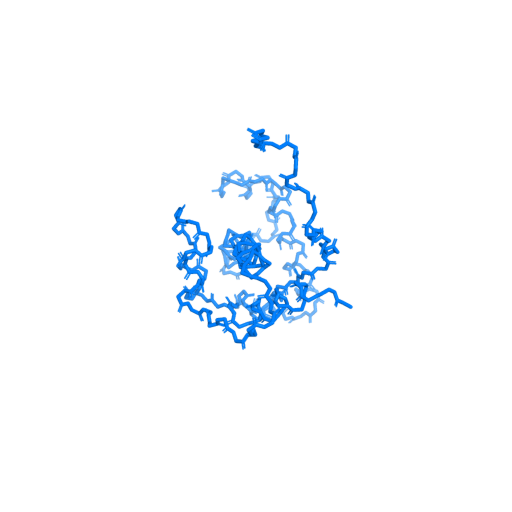1 96 ? -4.715 8.645 12.433 1.00 95.69 96 PRO A O 1
ATOM 817 N N . LEU A 1 97 ? -3.735 10.450 11.545 1.00 94.62 97 LEU A N 1
ATOM 818 C CA . LEU A 1 97 ? -4.614 10.497 10.372 1.00 94.62 97 LEU A CA 1
ATOM 819 C C . LEU A 1 97 ? -4.470 9.252 9.490 1.00 94.62 97 LEU A C 1
ATOM 821 O O . LEU A 1 97 ? -5.456 8.773 8.925 1.00 94.62 97 LEU A O 1
ATOM 825 N N . PHE A 1 98 ? -3.253 8.718 9.383 1.00 92.69 98 PHE A N 1
ATOM 826 C CA . PHE A 1 98 ? -2.986 7.509 8.614 1.00 92.69 98 PHE A CA 1
ATOM 827 C C . PHE A 1 98 ? -3.612 6.281 9.283 1.00 92.69 98 PHE A C 1
ATOM 829 O O . PHE A 1 98 ? -4.350 5.541 8.630 1.00 92.69 98 PHE A O 1
ATOM 836 N N . ILE A 1 99 ? -3.423 6.133 10.599 1.00 95.62 99 ILE A N 1
ATOM 837 C CA . ILE A 1 99 ? -4.060 5.081 11.404 1.00 95.62 99 ILE A CA 1
ATOM 838 C C . ILE A 1 99 ? -5.585 5.163 11.315 1.00 95.62 99 ILE A C 1
ATOM 840 O O . ILE A 1 99 ? -6.247 4.174 10.993 1.00 95.62 99 ILE A O 1
ATOM 844 N N . LEU A 1 100 ? -6.151 6.353 11.522 1.00 95.19 100 LEU A N 1
ATOM 845 C CA . LEU A 1 100 ? -7.591 6.590 11.468 1.00 95.19 100 LEU A CA 1
ATOM 846 C C . LEU A 1 100 ? -8.183 6.203 10.107 1.00 95.19 100 LEU A C 1
ATOM 848 O O . LEU A 1 100 ? -9.283 5.650 10.036 1.00 95.19 100 LEU A O 1
ATOM 852 N N . ASN A 1 101 ? -7.466 6.468 9.012 1.00 94.75 101 ASN A N 1
ATOM 853 C CA . ASN A 1 101 ? -7.900 6.083 7.671 1.00 94.75 101 ASN A CA 1
ATOM 854 C C . ASN A 1 101 ? -8.027 4.554 7.530 1.00 94.75 101 ASN A C 1
ATOM 856 O O . ASN A 1 101 ? -9.035 4.066 7.013 1.00 94.75 101 ASN A O 1
ATOM 860 N N . ILE A 1 102 ? -7.053 3.806 8.051 1.00 94.25 102 ILE A N 1
ATOM 861 C CA . ILE A 1 102 ? -7.040 2.337 8.025 1.00 94.25 102 ILE A CA 1
ATOM 862 C C . ILE A 1 102 ? -8.124 1.770 8.951 1.00 94.25 102 ILE A C 1
ATOM 864 O O . ILE A 1 102 ? -8.913 0.921 8.531 1.00 94.25 102 ILE A O 1
ATOM 868 N N . GLN A 1 103 ? -8.260 2.301 10.169 1.00 95.06 103 GLN A N 1
ATOM 869 C CA . GLN A 1 103 ? -9.332 1.908 11.088 1.00 95.06 103 GLN A CA 1
ATOM 870 C C . GLN A 1 103 ? -10.722 2.137 10.476 1.00 95.06 103 GLN A C 1
ATOM 872 O O . GLN A 1 103 ? -11.593 1.273 10.575 1.00 95.06 103 GLN A O 1
ATOM 877 N N . ARG A 1 104 ? -10.955 3.271 9.797 1.00 94.62 104 ARG A N 1
ATOM 878 C CA . ARG A 1 104 ? -12.226 3.547 9.095 1.00 94.62 104 ARG A CA 1
ATOM 879 C C . ARG A 1 104 ? -12.512 2.518 8.005 1.00 94.62 104 ARG A C 1
ATOM 881 O O . ARG A 1 104 ? -13.655 2.074 7.874 1.00 94.62 104 ARG A O 1
ATOM 888 N N . GLN A 1 105 ? -11.493 2.126 7.243 1.00 92.50 105 GLN A N 1
ATOM 889 C CA . GLN A 1 105 ? -11.612 1.096 6.216 1.00 92.50 105 GLN A CA 1
ATOM 890 C C . GLN A 1 105 ? -12.016 -0.257 6.819 1.00 92.50 105 GLN A C 1
ATOM 892 O O . GLN A 1 105 ? -12.966 -0.874 6.334 1.00 92.50 105 GLN A O 1
ATOM 897 N N . ILE A 1 106 ? -11.366 -0.674 7.908 1.00 94.44 106 ILE A N 1
ATOM 898 C CA . ILE A 1 106 ? -11.675 -1.924 8.616 1.00 94.44 106 ILE A CA 1
ATOM 899 C C . ILE A 1 106 ? -13.083 -1.877 9.225 1.00 94.44 106 ILE A C 1
ATOM 901 O O . ILE A 1 106 ? -13.885 -2.783 9.005 1.00 94.44 106 ILE A O 1
ATOM 905 N N . ARG A 1 107 ? -13.456 -0.783 9.905 1.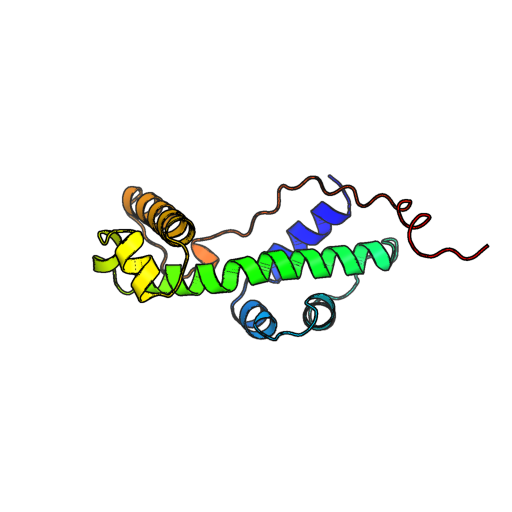00 93.56 107 ARG A N 1
ATOM 906 C CA . ARG A 1 107 ? -14.811 -0.598 10.464 1.00 93.56 107 ARG A CA 1
ATOM 907 C C . ARG A 1 107 ? -15.897 -0.682 9.390 1.00 93.56 107 ARG A C 1
ATOM 909 O O . ARG A 1 107 ? -16.968 -1.224 9.646 1.00 93.56 107 ARG A O 1
ATOM 916 N N . LYS A 1 108 ? -15.642 -0.172 8.178 1.00 92.44 108 LYS A N 1
ATOM 917 C CA . LYS A 1 108 ? -16.581 -0.286 7.049 1.00 92.44 108 LYS A CA 1
ATOM 918 C C . LYS A 1 108 ? -16.781 -1.738 6.608 1.00 92.44 108 LYS A C 1
ATOM 920 O O . LYS A 1 108 ? -17.890 -2.078 6.208 1.00 92.44 108 LYS A O 1
ATOM 925 N N . GLN A 1 109 ? -15.743 -2.570 6.667 1.00 90.94 109 GLN A N 1
ATOM 926 C CA . GLN A 1 109 ? -15.859 -4.005 6.394 1.00 90.94 109 GLN A CA 1
ATOM 927 C C . GLN A 1 109 ? -16.613 -4.726 7.516 1.00 90.94 109 GLN A C 1
ATOM 929 O O . GLN A 1 109 ? -17.584 -5.421 7.239 1.00 90.94 109 GLN A O 1
ATOM 934 N N . LEU A 1 110 ? -16.273 -4.451 8.780 1.00 90.56 110 LEU A N 1
ATOM 935 C CA . LEU A 1 110 ? -16.973 -5.014 9.942 1.00 90.56 110 LEU A CA 1
ATOM 936 C C . LEU A 1 110 ? -18.481 -4.729 9.910 1.00 90.56 110 LEU A C 1
ATOM 938 O O . LEU A 1 110 ? -19.280 -5.626 10.157 1.00 90.56 110 LEU A O 1
ATOM 942 N N . LYS A 1 111 ? -18.889 -3.515 9.513 1.00 91.50 111 LYS A N 1
ATOM 943 C CA . LYS A 1 111 ? -20.309 -3.162 9.322 1.00 91.50 111 LYS A CA 1
ATOM 944 C C . LYS A 1 111 ? -21.031 -4.017 8.273 1.00 91.50 111 LYS A C 1
ATOM 946 O O . LYS A 1 111 ? -22.252 -4.086 8.302 1.00 91.50 111 LYS A O 1
ATOM 951 N N . LYS A 1 112 ? -20.304 -4.642 7.343 1.00 90.25 112 LYS A N 1
ATOM 952 C CA . LYS A 1 112 ? -20.847 -5.566 6.333 1.00 90.25 112 LYS A CA 1
ATOM 953 C C . LYS A 1 112 ? -20.851 -7.028 6.799 1.00 90.25 112 LYS A C 1
ATOM 955 O O . LYS A 1 112 ? -21.241 -7.892 6.025 1.00 90.25 112 LYS A O 1
ATOM 960 N N . GLY A 1 113 ? -20.399 -7.313 8.023 1.00 86.94 113 GLY A N 1
ATOM 961 C CA . GLY A 1 113 ? -20.380 -8.659 8.603 1.00 86.94 113 GLY A CA 1
ATOM 962 C C . GLY A 1 113 ? -19.248 -9.566 8.110 1.00 86.94 113 GLY A C 1
ATOM 963 O O . GLY A 1 113 ? -19.195 -10.727 8.496 1.00 86.94 113 GLY A O 1
ATOM 964 N N . GLN A 1 114 ? -18.334 -9.061 7.278 1.00 86.62 114 GLN A N 1
ATOM 965 C CA . GLN A 1 114 ? -17.185 -9.815 6.777 1.00 86.62 114 GLN A CA 1
ATOM 966 C C . GLN A 1 114 ? -15.927 -8.959 6.883 1.00 86.62 114 GLN A C 1
ATOM 968 O O . GLN A 1 114 ? -15.926 -7.800 6.468 1.00 86.62 114 GLN A O 1
ATOM 973 N N . ILE A 1 115 ? -14.857 -9.539 7.424 1.00 89.81 115 ILE A N 1
ATOM 974 C CA . ILE A 1 115 ? -13.527 -8.935 7.450 1.00 89.81 115 ILE A CA 1
ATOM 975 C C . ILE A 1 115 ? -12.575 -9.830 6.668 1.00 89.81 115 ILE A C 1
ATOM 977 O O . ILE A 1 115 ? -12.394 -11.001 6.996 1.00 89.81 115 ILE A O 1
ATOM 981 N N . GLU A 1 116 ? -12.000 -9.283 5.605 1.00 92.75 116 GLU A N 1
ATOM 982 C CA . GLU A 1 116 ? -10.988 -9.989 4.831 1.00 92.75 116 GLU A CA 1
ATOM 983 C C . GLU A 1 116 ? -9.623 -9.730 5.474 1.00 92.75 116 GLU A C 1
ATOM 985 O O . GLU A 1 116 ? -9.214 -8.576 5.641 1.00 92.75 116 GLU A O 1
ATOM 990 N N . LYS A 1 117 ? -8.940 -10.803 5.883 1.00 90.56 117 LYS A N 1
ATOM 991 C CA . LYS A 1 117 ? -7.635 -10.710 6.551 1.00 90.56 117 LYS A CA 1
ATOM 992 C C . LYS A 1 117 ? -6.514 -10.446 5.560 1.00 90.56 117 LYS A C 1
ATOM 994 O O . LYS A 1 117 ? -5.554 -9.762 5.900 1.00 90.56 117 LYS A O 1
ATOM 999 N N . ASP A 1 118 ? -6.651 -10.963 4.345 1.00 91.44 118 ASP A N 1
ATOM 1000 C CA . ASP A 1 118 ? -5.684 -10.742 3.281 1.00 91.44 118 ASP A CA 1
ATOM 1001 C C . ASP A 1 118 ? -5.842 -9.326 2.709 1.00 91.44 118 ASP A C 1
ATOM 1003 O O . ASP A 1 118 ? -6.840 -8.992 2.062 1.00 91.44 118 ASP A O 1
ATOM 1007 N N . TYR A 1 119 ? -4.832 -8.483 2.922 1.00 94.25 119 TYR A N 1
ATOM 1008 C CA . TYR A 1 119 ? -4.835 -7.100 2.455 1.00 94.25 119 TYR A CA 1
ATOM 1009 C C . TYR A 1 119 ? -5.072 -6.976 0.943 1.00 94.25 119 TYR A C 1
ATOM 1011 O O . TYR A 1 119 ? -5.796 -6.079 0.501 1.00 94.25 119 TYR A O 1
ATOM 1019 N N . PHE A 1 120 ? -4.516 -7.889 0.139 1.00 93.75 120 PHE A N 1
ATOM 1020 C CA . PHE A 1 120 ? -4.626 -7.821 -1.319 1.00 93.75 120 PHE A CA 1
ATOM 1021 C C . PHE A 1 120 ? -6.044 -8.122 -1.814 1.00 93.75 120 PHE A C 1
ATOM 1023 O O . PHE A 1 120 ? -6.454 -7.615 -2.860 1.00 93.75 120 PHE A O 1
ATOM 1030 N N . LYS A 1 121 ? -6.813 -8.899 -1.044 1.00 92.19 121 LYS A N 1
ATOM 1031 C CA . LYS A 1 121 ? -8.238 -9.158 -1.295 1.00 92.19 121 LYS A CA 1
ATOM 1032 C C . LYS A 1 121 ? -9.126 -8.052 -0.727 1.00 92.19 121 LYS A C 1
ATOM 1034 O O . LYS A 1 121 ? -10.113 -7.667 -1.356 1.00 92.19 121 LYS A O 1
ATOM 1039 N N . ALA A 1 122 ? -8.757 -7.516 0.435 1.00 91.06 122 ALA A N 1
ATOM 1040 C CA . ALA A 1 122 ? -9.489 -6.462 1.127 1.00 91.06 122 ALA A CA 1
ATOM 1041 C C . ALA A 1 122 ? -9.423 -5.105 0.411 1.00 91.06 122 ALA A C 1
ATOM 1043 O O . ALA A 1 122 ? -10.358 -4.299 0.490 1.00 91.06 122 ALA A O 1
ATOM 1044 N N . VAL A 1 123 ? -8.304 -4.825 -0.260 1.00 89.12 123 VAL A N 1
ATOM 1045 C CA . VAL A 1 123 ? -8.008 -3.527 -0.867 1.00 89.12 123 VAL A CA 1
ATOM 1046 C C . VAL A 1 123 ? -7.703 -3.708 -2.340 1.00 89.12 123 VAL A C 1
ATOM 1048 O O . VAL A 1 123 ? -6.855 -4.507 -2.723 1.00 89.12 123 VAL A O 1
ATOM 1051 N N . LYS A 1 124 ? -8.376 -2.918 -3.176 1.00 85.44 124 LYS A N 1
ATOM 1052 C CA . LYS A 1 124 ? -8.051 -2.821 -4.598 1.00 85.44 124 LYS A CA 1
ATOM 1053 C C . LYS A 1 124 ? -7.213 -1.563 -4.812 1.00 85.44 124 LYS A C 1
ATOM 1055 O O . LYS A 1 124 ? -7.672 -0.490 -4.412 1.00 85.44 124 LYS A O 1
ATOM 1060 N N . PRO A 1 125 ? -6.027 -1.661 -5.432 1.00 78.69 125 PRO A N 1
ATOM 1061 C CA . PRO A 1 125 ? -5.250 -0.484 -5.768 1.00 78.69 125 PRO A CA 1
ATOM 1062 C C . PRO A 1 125 ? -6.029 0.290 -6.831 1.00 78.69 125 PRO A C 1
ATOM 1064 O O . PRO A 1 125 ? -6.435 -0.272 -7.851 1.00 78.69 125 PRO A O 1
ATOM 1067 N N . ASP A 1 126 ? -6.272 1.572 -6.582 1.00 72.88 126 ASP A N 1
ATOM 1068 C CA . ASP A 1 126 ? -6.957 2.443 -7.530 1.00 72.88 126 ASP A CA 1
ATOM 1069 C C . ASP A 1 126 ? -6.058 3.612 -7.924 1.00 72.88 126 ASP A C 1
ATOM 1071 O O . ASP A 1 126 ? -5.264 4.122 -7.134 1.00 72.88 126 ASP A O 1
ATOM 1075 N N . PHE A 1 127 ? -6.194 4.032 -9.175 1.00 76.94 127 PHE A N 1
ATOM 1076 C CA . PHE A 1 127 ? -5.464 5.146 -9.749 1.00 76.94 127 PHE A CA 1
ATOM 1077 C C . PHE A 1 127 ? -6.400 5.968 -10.630 1.00 76.94 127 PHE A C 1
ATOM 1079 O O . PHE A 1 127 ? -6.617 5.665 -11.806 1.00 76.94 127 PHE A O 1
ATOM 1086 N N . ASN A 1 128 ? -6.964 7.031 -10.061 1.00 68.19 128 ASN A N 1
ATOM 1087 C CA . ASN A 1 128 ? -7.900 7.901 -10.772 1.00 68.19 128 ASN A CA 1
ATOM 1088 C C . ASN A 1 128 ? -7.311 9.239 -11.212 1.00 68.19 128 ASN A C 1
ATOM 1090 O O . ASN A 1 128 ? -8.010 9.964 -11.916 1.00 68.19 128 ASN A O 1
ATOM 1094 N N . ALA A 1 129 ? -6.043 9.529 -10.905 1.00 62.09 129 ALA A N 1
ATOM 1095 C CA . ALA A 1 129 ? -5.415 10.784 -11.304 1.00 62.09 129 ALA A CA 1
ATOM 1096 C C . ALA A 1 129 ? -5.407 10.957 -12.834 1.00 62.09 129 ALA A C 1
ATOM 1098 O O . ALA A 1 129 ? -5.098 10.027 -13.590 1.00 62.09 129 ALA A O 1
ATOM 1099 N N . ASP A 1 130 ? -5.752 12.160 -13.285 1.00 53.66 130 ASP A N 1
ATOM 1100 C CA . ASP A 1 130 ? -5.593 12.581 -14.671 1.00 53.66 130 ASP A CA 1
ATOM 1101 C C . ASP A 1 130 ? -4.182 13.121 -14.855 1.00 53.66 130 ASP A C 1
ATOM 1103 O O . ASP A 1 130 ? -3.902 14.300 -14.679 1.00 53.66 130 ASP A O 1
ATOM 1107 N N . ILE A 1 131 ? -3.258 12.212 -15.161 1.00 55.28 131 ILE A N 1
ATOM 1108 C CA . ILE A 1 131 ? -1.873 12.592 -15.416 1.00 55.28 131 ILE A CA 1
ATOM 1109 C C . ILE A 1 131 ? -1.710 12.884 -16.899 1.00 55.28 131 ILE A C 1
ATOM 1111 O O . ILE A 1 131 ? -1.678 11.974 -17.738 1.00 55.28 131 ILE A O 1
ATOM 1115 N N . PHE A 1 132 ? -1.582 14.172 -17.194 1.00 45.69 132 PHE A N 1
ATOM 1116 C CA . PHE A 1 132 ? -1.095 14.687 -18.461 1.00 45.69 132 PHE A CA 1
ATOM 1117 C C . PHE A 1 132 ? 0.431 14.750 -18.392 1.00 45.69 132 PHE A C 1
ATOM 1119 O O . PHE A 1 132 ? 0.997 15.698 -17.865 1.00 45.69 132 PHE A O 1
ATOM 1126 N N . ILE A 1 133 ? 1.114 13.721 -18.901 1.00 50.25 133 ILE A N 1
ATOM 1127 C CA . ILE A 1 133 ? 2.540 13.857 -19.223 1.00 50.25 133 ILE A CA 1
ATOM 1128 C C . ILE A 1 133 ? 2.583 14.466 -20.619 1.00 50.25 133 ILE A C 1
ATOM 1130 O O . ILE A 1 133 ? 2.531 13.736 -21.611 1.00 50.25 133 ILE A O 1
ATOM 1134 N N . THR A 1 134 ? 2.579 15.794 -20.705 1.00 40.91 134 THR A N 1
ATOM 1135 C CA . THR A 1 134 ? 2.839 16.478 -21.969 1.00 40.91 134 THR A CA 1
ATOM 1136 C C . THR A 1 134 ? 4.283 16.192 -22.366 1.00 40.91 134 THR A C 1
ATOM 1138 O O . THR A 1 134 ? 5.217 16.261 -21.570 1.00 40.91 134 THR A O 1
ATOM 1141 N N . SER A 1 135 ? 4.482 15.818 -23.622 1.00 45.47 135 SER A N 1
ATOM 1142 C CA . SER A 1 135 ? 5.786 15.554 -24.232 1.00 45.47 135 SER A CA 1
ATOM 1143 C C . SER A 1 135 ? 6.662 16.809 -24.392 1.00 45.47 135 SER A C 1
ATOM 1145 O O . SER A 1 135 ? 7.637 16.751 -25.132 1.00 45.47 135 SER A O 1
ATOM 1147 N N . ALA A 1 136 ? 6.313 17.929 -23.751 1.00 42.44 136 ALA A N 1
ATOM 1148 C CA . ALA A 1 136 ? 6.792 19.267 -24.094 1.00 42.44 136 ALA A CA 1
ATOM 1149 C C . ALA A 1 136 ? 7.468 20.043 -22.947 1.00 42.44 136 ALA A C 1
ATOM 1151 O O . ALA A 1 136 ? 7.959 21.134 -23.195 1.00 42.44 136 ALA A O 1
ATOM 1152 N N . ASP A 1 137 ? 7.531 19.519 -21.720 1.00 42.31 137 ASP A N 1
ATOM 1153 C CA . ASP A 1 137 ? 7.906 20.338 -20.549 1.00 42.31 137 ASP A CA 1
ATOM 1154 C C . ASP A 1 137 ? 9.388 20.231 -20.133 1.00 42.31 137 ASP A C 1
ATOM 1156 O O . ASP A 1 137 ? 9.724 20.237 -18.954 1.00 42.31 137 ASP A O 1
ATOM 1160 N N . ASP A 1 138 ? 10.292 20.081 -21.106 1.00 43.34 138 ASP A N 1
ATOM 1161 C CA . ASP A 1 138 ? 11.733 19.893 -20.858 1.00 43.34 138 ASP A CA 1
ATOM 1162 C C . ASP A 1 138 ? 12.624 21.007 -21.432 1.00 43.34 138 ASP A C 1
ATOM 1164 O O . ASP A 1 138 ? 13.844 20.871 -21.422 1.00 43.34 138 ASP A O 1
ATOM 1168 N N . SER A 1 139 ? 12.069 22.131 -21.896 1.00 41.53 139 SER A N 1
ATOM 1169 C CA . SER A 1 139 ? 12.887 23.255 -22.385 1.00 41.53 139 SER A CA 1
ATOM 1170 C C . SER A 1 139 ? 13.265 24.289 -21.317 1.00 41.53 139 SER A C 1
ATOM 1172 O O . SER A 1 139 ? 13.792 25.336 -21.675 1.00 41.53 139 SER A O 1
ATOM 1174 N N . VAL A 1 140 ? 13.022 24.051 -20.020 1.00 43.06 140 VAL A N 1
ATOM 1175 C CA . VAL A 1 140 ? 13.225 25.101 -18.992 1.00 43.06 140 VAL A CA 1
ATOM 1176 C C . VAL A 1 140 ? 14.342 24.801 -17.983 1.00 43.06 140 VAL A C 1
ATOM 1178 O O . VAL A 1 140 ? 14.771 25.710 -17.277 1.00 43.06 140 VAL A O 1
ATOM 1181 N N . HIS A 1 141 ? 14.894 23.582 -17.917 1.00 38.91 141 HIS A N 1
ATOM 1182 C CA . HIS A 1 141 ? 15.896 23.263 -16.878 1.00 38.91 141 HIS A CA 1
ATOM 1183 C C . HIS A 1 141 ? 17.268 22.786 -17.334 1.00 38.91 141 HIS A C 1
ATOM 1185 O O . HIS A 1 141 ? 18.168 22.753 -16.503 1.00 38.91 141 HIS A O 1
ATOM 1191 N N . ASN A 1 142 ? 17.490 22.538 -18.624 1.00 37.66 142 ASN A N 1
ATOM 1192 C CA . ASN A 1 142 ? 18.838 22.300 -19.135 1.00 37.66 142 ASN A CA 1
ATOM 1193 C C . ASN A 1 142 ? 19.090 23.231 -20.316 1.00 37.66 142 ASN A C 1
ATOM 1195 O O . ASN A 1 142 ? 18.786 22.896 -21.457 1.00 37.66 142 ASN A O 1
ATOM 1199 N N . GLY A 1 143 ? 19.612 24.421 -20.014 1.00 37.50 143 GLY A N 1
ATOM 1200 C CA . GLY A 1 143 ? 20.120 25.336 -21.025 1.00 37.50 143 GLY A CA 1
ATOM 1201 C C . GLY A 1 143 ? 21.223 24.661 -21.834 1.00 37.50 143 GLY A C 1
ATOM 1202 O O . GLY A 1 143 ? 22.333 24.484 -21.341 1.00 37.50 143 GLY A O 1
ATOM 1203 N N . GLN A 1 144 ? 20.898 24.281 -23.063 1.00 32.62 144 GLN A N 1
ATOM 1204 C CA . GLN A 1 144 ? 21.845 24.039 -24.143 1.00 32.62 144 GLN A CA 1
ATOM 1205 C C . GLN A 1 144 ? 21.207 24.618 -25.411 1.00 32.62 144 GLN A C 1
ATOM 1207 O O . GLN A 1 144 ? 20.235 24.062 -25.923 1.00 32.62 144 GLN A O 1
ATOM 1212 N N . PHE A 1 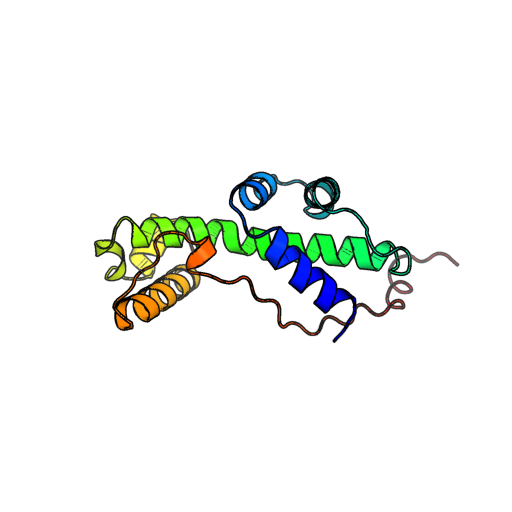145 ? 21.707 25.789 -25.818 1.00 43.81 145 PHE A N 1
ATOM 1213 C CA . PHE A 1 145 ? 21.595 26.312 -27.180 1.00 43.81 145 PHE A CA 1
ATOM 1214 C C . PHE A 1 145 ? 22.756 25.758 -28.005 1.00 43.81 145 PHE A C 1
ATOM 1216 O O . PHE A 1 145 ? 23.853 25.607 -27.414 1.00 43.81 145 PHE A O 1
#

Foldseek 3Di:
DDPLQVLLLVVLVVQLDDVNLVQLVDPDQQLVSVPVVDDPPDPPDDPVSVSVSRSVSSVLSPVCNVLLVLLLVCVVVVVCLPDQLVVVCVVSVHDSVSSVVSSVLQVVQVVVVDGDNHPSVSDRRDDDDPDDPDPPPPPPPDDDD

Sequence (145 aa):
MSVNKRQIKRWLKDLWNSETLDKLKEKTKALTILKKDTKRTEKWIPSRVYRNSLELTGQILRSQIERKEIYEFIVNHPCTIIYSENYLANHLEKSPLFILNIQRQIRKQLKKGQIEKDYFKAVKPDFNADIFITSADDSVHNGQF